Protein AF-A0A0P1G2G5-F1 (afdb_monomer)

Mean predicted aligned error: 8.84 Å

Organism: NCBI:txid928856

Radius of gyration: 20.63 Å; Cα contacts (8 Å, |Δi|>4): 278; chains: 1; bounding box: 73×48×38 Å

Secondary structure (DSSP, 8-state):
--HHHHHHHHHHHHHHHHHHHHHHSPPPPHHHHHHHHIIIIISSPP-HHHHHHHHHHSEEEEEETTEEEEEETTTTEEEEE-SSEEEEEEETTSPPPHHHHHHHHHHHHHHHHHH-TT-EE-TTS---TTSEEEEEEES-TT-TT-EEEEEEEETTSGGG-EEEEEEEPPPP--

Structure (mmCIF, N/CA/C/O backbone):
data_AF-A0A0P1G2G5-F1
#
_entry.id   AF-A0A0P1G2G5-F1
#
loop_
_atom_site.group_PDB
_atom_site.id
_atom_site.type_symbol
_atom_site.label_atom_id
_atom_site.label_alt_id
_atom_site.label_comp_id
_atom_site.label_asym_id
_atom_site.label_entity_id
_atom_site.label_seq_id
_atom_site.pdbx_PDB_ins_code
_atom_site.Cartn_x
_atom_site.Cartn_y
_atom_site.Cartn_z
_atom_site.occupancy
_atom_site.B_iso_or_equiv
_atom_site.auth_seq_id
_atom_site.auth_comp_id
_atom_site.auth_asym_id
_atom_site.auth_atom_id
_atom_site.pdbx_PDB_model_num
ATOM 1 N N . MET A 1 1 ? -51.145 32.603 1.064 1.00 45.88 1 MET A N 1
ATOM 2 C CA . MET A 1 1 ? -50.896 31.176 1.390 1.00 45.88 1 MET A CA 1
ATOM 3 C C . MET A 1 1 ? -50.187 30.361 0.282 1.00 45.88 1 MET A C 1
ATOM 5 O O . MET A 1 1 ? -50.176 29.147 0.377 1.00 45.88 1 MET A O 1
ATOM 9 N N . LYS A 1 2 ? -49.516 30.963 -0.724 1.00 51.59 2 LYS A N 1
ATOM 10 C CA . LYS A 1 2 ? -48.853 30.215 -1.829 1.00 51.59 2 LYS A CA 1
ATOM 11 C C . LYS A 1 2 ? -47.353 29.913 -1.640 1.00 51.59 2 LYS A C 1
ATOM 13 O O . LYS A 1 2 ? -46.835 29.009 -2.278 1.00 51.59 2 LYS A O 1
ATOM 18 N N . LYS A 1 3 ? -46.649 30.638 -0.759 1.00 50.47 3 LYS A N 1
ATOM 19 C CA . LYS A 1 3 ? -45.189 30.482 -0.576 1.00 50.47 3 LYS A CA 1
ATOM 20 C C . LYS A 1 3 ? -44.807 29.195 0.171 1.00 50.47 3 LYS A C 1
ATOM 22 O O . LYS A 1 3 ? -43.779 28.609 -0.129 1.00 50.47 3 LYS A O 1
ATOM 27 N N . ARG A 1 4 ? -45.654 28.719 1.094 1.00 51.69 4 ARG A N 1
ATOM 28 C CA . ARG A 1 4 ? -45.383 27.541 1.943 1.00 51.69 4 ARG A CA 1
ATOM 29 C C . ARG A 1 4 ? -45.303 26.228 1.149 1.00 51.69 4 ARG A C 1
ATOM 31 O O . ARG A 1 4 ? -44.455 25.403 1.454 1.00 51.69 4 ARG A O 1
ATOM 38 N N . SER A 1 5 ? -46.119 26.069 0.105 1.00 55.19 5 SER A N 1
ATOM 39 C CA . SER A 1 5 ? -46.120 24.863 -0.738 1.00 55.19 5 SER A CA 1
ATOM 40 C C . SER A 1 5 ? -44.898 24.767 -1.654 1.00 55.19 5 SER A C 1
ATOM 42 O O . SER A 1 5 ? -44.444 23.665 -1.938 1.00 55.19 5 SER A O 1
ATOM 44 N N . LEU A 1 6 ? -44.324 25.902 -2.074 1.00 55.06 6 LEU A N 1
ATOM 45 C CA . LEU A 1 6 ? -43.144 25.907 -2.944 1.00 55.06 6 LEU A CA 1
ATOM 46 C C . LEU A 1 6 ? -41.886 25.433 -2.201 1.00 55.06 6 LEU A C 1
ATOM 48 O O . LEU A 1 6 ? -41.107 24.659 -2.745 1.00 55.06 6 LEU A O 1
ATOM 52 N N . TYR A 1 7 ? -41.718 25.840 -0.937 1.00 55.12 7 TYR A N 1
ATOM 53 C CA . TYR A 1 7 ? -40.579 25.410 -0.117 1.00 55.12 7 TYR A CA 1
ATOM 54 C C . TYR A 1 7 ? -40.571 23.900 0.131 1.00 55.12 7 TYR A C 1
ATOM 56 O O . TYR A 1 7 ? -39.508 23.293 0.090 1.00 55.12 7 TYR A O 1
ATOM 64 N N . VAL A 1 8 ? -41.738 23.283 0.342 1.00 58.84 8 VAL A N 1
ATOM 65 C CA . VAL A 1 8 ? -41.842 21.832 0.581 1.00 58.84 8 VAL A CA 1
ATOM 66 C C . VAL A 1 8 ? -41.487 21.033 -0.675 1.00 58.84 8 VAL A C 1
ATOM 68 O O . VAL A 1 8 ? -40.781 20.035 -0.576 1.00 58.84 8 VAL A O 1
ATOM 71 N N . VAL A 1 9 ? -41.907 21.492 -1.859 1.00 62.78 9 VAL A N 1
ATOM 72 C CA . VAL A 1 9 ? -41.570 20.832 -3.133 1.00 62.78 9 VAL A CA 1
ATOM 73 C C . VAL A 1 9 ? -40.081 20.974 -3.455 1.00 62.78 9 VAL A C 1
ATOM 75 O O . VAL A 1 9 ? -39.448 20.001 -3.856 1.00 62.78 9 VAL A O 1
ATOM 78 N N . VAL A 1 10 ? -39.497 22.154 -3.225 1.00 61.41 10 VAL A N 1
ATOM 79 C CA . VAL A 1 10 ? -38.065 22.389 -3.465 1.00 61.41 10 VAL A CA 1
ATOM 80 C C . VAL A 1 10 ? -37.203 21.594 -2.482 1.00 61.41 10 VAL A C 1
ATOM 82 O O . VAL A 1 10 ? -36.275 20.921 -2.913 1.00 61.41 10 VAL A O 1
ATOM 85 N N . LEU A 1 11 ? -37.525 21.605 -1.183 1.00 57.56 11 LEU A N 1
ATOM 86 C CA . LEU A 1 11 ? -36.774 20.850 -0.172 1.00 57.56 11 LEU A CA 1
ATOM 87 C C . LEU A 1 11 ? -36.939 19.332 -0.337 1.00 57.56 11 LEU A C 1
ATOM 89 O O . LEU A 1 11 ? -35.962 18.600 -0.197 1.00 57.56 11 LEU A O 1
ATOM 93 N N . GLY A 1 12 ? -38.139 18.861 -0.688 1.00 59.34 12 GLY A N 1
ATOM 94 C CA . GLY A 1 12 ? -38.395 17.447 -0.975 1.00 59.34 12 GLY A CA 1
ATOM 95 C C . GLY A 1 12 ? -37.657 16.958 -2.223 1.00 59.34 12 GLY A C 1
ATOM 96 O O . GLY A 1 12 ? -37.033 15.900 -2.190 1.00 59.34 12 GLY A O 1
ATOM 97 N N . GLY A 1 13 ? -37.653 17.754 -3.298 1.00 56.59 13 GLY A N 1
ATOM 98 C CA . GLY A 1 13 ? -36.904 17.450 -4.520 1.00 56.59 13 GLY A CA 1
ATOM 99 C C . GLY A 1 13 ? -35.388 17.441 -4.308 1.00 56.59 13 GLY A C 1
ATOM 100 O O . GLY A 1 13 ? -34.702 16.578 -4.850 1.00 56.59 13 GLY A O 1
ATOM 101 N N . LEU A 1 14 ? -34.861 18.341 -3.470 1.00 59.66 14 LEU A N 1
ATOM 102 C CA . LEU A 1 14 ? -33.431 18.388 -3.146 1.00 59.66 14 LEU A CA 1
ATOM 103 C C . LEU A 1 14 ? -32.995 17.202 -2.276 1.00 59.66 14 LEU A C 1
ATOM 105 O O . LEU A 1 14 ? -31.954 16.608 -2.537 1.00 59.66 14 LEU A O 1
ATOM 109 N N . ALA A 1 15 ? -33.799 16.821 -1.279 1.00 57.12 15 ALA A N 1
ATOM 110 C CA . ALA A 1 15 ? -33.496 15.684 -0.409 1.00 57.12 15 ALA A CA 1
ATOM 111 C C . ALA A 1 15 ? -33.543 14.343 -1.165 1.00 57.12 15 ALA A C 1
ATOM 113 O O . ALA A 1 15 ? -32.662 13.498 -0.989 1.00 57.12 15 ALA A O 1
ATOM 114 N N . LEU A 1 16 ? -34.531 14.162 -2.048 1.00 58.09 16 LEU A N 1
ATOM 115 C CA . LEU A 1 16 ? -34.651 12.967 -2.891 1.00 58.09 16 LEU A CA 1
ATOM 116 C C . LEU A 1 16 ? -33.588 12.932 -4.002 1.00 58.09 16 LEU A C 1
ATOM 118 O O . LEU A 1 16 ? -33.033 11.875 -4.285 1.00 58.09 16 LEU A O 1
ATOM 122 N N . GLY A 1 17 ? -33.243 14.082 -4.587 1.00 55.53 17 GLY A N 1
ATOM 123 C CA . GLY A 1 17 ? -32.159 14.184 -5.567 1.00 55.53 17 GLY A CA 1
ATOM 124 C C . GLY A 1 17 ? -30.781 13.898 -4.963 1.00 55.53 17 GLY A C 1
ATOM 125 O O . GLY A 1 17 ? -29.976 13.203 -5.576 1.00 55.53 17 GLY A O 1
ATOM 126 N N . TYR A 1 18 ? -30.521 14.372 -3.742 1.00 56.31 18 TYR A N 1
ATOM 127 C CA . TYR A 1 18 ? -29.245 14.162 -3.053 1.00 56.31 18 TYR A CA 1
ATOM 128 C C . TYR A 1 18 ? -29.050 12.705 -2.608 1.00 56.31 18 TYR A C 1
ATOM 130 O O . TYR A 1 18 ? -27.980 12.137 -2.810 1.00 56.31 18 TYR A O 1
ATOM 138 N N . THR A 1 19 ? -30.097 12.074 -2.068 1.00 56.56 19 THR A N 1
ATOM 139 C CA . THR A 1 19 ? -30.065 10.651 -1.677 1.00 56.56 19 THR A CA 1
ATOM 140 C C . THR A 1 19 ? -30.029 9.708 -2.885 1.00 56.56 19 THR A C 1
ATOM 142 O O . THR A 1 19 ? -29.344 8.686 -2.852 1.00 56.56 19 THR A O 1
ATOM 145 N N . GLY A 1 20 ? -30.694 10.067 -3.987 1.00 50.91 20 GLY A N 1
ATOM 146 C CA . GLY A 1 20 ? -30.591 9.337 -5.253 1.00 50.91 20 GLY A CA 1
ATOM 147 C C . GLY A 1 20 ? -29.195 9.431 -5.877 1.00 50.91 20 GLY A C 1
ATOM 148 O O . GLY A 1 20 ? -28.636 8.417 -6.291 1.00 50.91 20 GLY A O 1
ATOM 149 N N . ALA A 1 21 ? -28.590 10.623 -5.894 1.00 55.53 21 ALA A N 1
ATOM 150 C CA . ALA A 1 21 ? -27.259 10.833 -6.462 1.00 55.53 21 ALA A CA 1
ATOM 151 C C . ALA A 1 21 ? -26.148 10.123 -5.670 1.00 55.53 21 ALA A C 1
ATOM 153 O O . ALA A 1 21 ? -25.258 9.542 -6.284 1.00 55.53 21 ALA A O 1
ATOM 154 N N . SER A 1 22 ? -26.214 10.098 -4.334 1.00 52.47 22 SER A N 1
ATOM 155 C CA . SER A 1 22 ? -25.220 9.399 -3.503 1.00 52.47 22 SER A CA 1
ATOM 156 C C . SER A 1 22 ? -25.294 7.870 -3.604 1.00 52.47 22 SER A C 1
ATOM 158 O O . SER A 1 22 ? -24.308 7.191 -3.329 1.00 52.47 22 SER A O 1
ATOM 160 N N . THR A 1 23 ? -26.442 7.329 -4.025 1.00 55.25 23 THR A N 1
ATOM 161 C CA . THR A 1 23 ? -26.626 5.889 -4.273 1.00 55.25 23 THR A CA 1
ATOM 162 C C . THR A 1 23 ? -26.194 5.497 -5.692 1.00 55.25 23 THR A C 1
ATOM 164 O O . THR A 1 23 ? -25.696 4.394 -5.904 1.00 55.25 23 THR A O 1
ATOM 167 N N . LEU A 1 24 ? -26.362 6.399 -6.667 1.00 53.91 24 LEU A N 1
ATOM 168 C CA . LEU A 1 24 ? -25.978 6.183 -8.070 1.00 53.91 24 LEU A CA 1
ATOM 169 C C . LEU A 1 24 ? -24.491 6.454 -8.343 1.00 53.91 24 LEU A C 1
ATOM 171 O O . LEU A 1 24 ? -23.911 5.829 -9.228 1.00 53.91 24 LEU A O 1
ATOM 175 N N . TRP A 1 25 ? -23.868 7.342 -7.569 1.00 54.06 25 TRP A N 1
ATOM 176 C CA . TRP A 1 25 ? -22.427 7.593 -7.576 1.00 54.06 25 TRP A CA 1
ATOM 177 C C . TRP A 1 25 ? -21.867 7.366 -6.173 1.00 54.06 25 TRP A C 1
ATOM 179 O O . TRP A 1 25 ? -21.594 8.340 -5.465 1.00 54.06 25 TRP A O 1
ATOM 189 N N . PRO A 1 26 ? -21.714 6.100 -5.735 1.00 58.25 26 PRO A N 1
ATOM 190 C CA . PRO A 1 26 ? -21.051 5.828 -4.473 1.00 58.25 26 PRO A CA 1
ATOM 191 C C . PRO A 1 26 ? -19.666 6.473 -4.512 1.00 58.25 26 PRO A C 1
ATOM 193 O O . PRO A 1 26 ? -18.875 6.237 -5.427 1.00 58.25 26 PRO A O 1
ATOM 196 N N . HIS A 1 27 ? -19.391 7.340 -3.539 1.00 65.62 27 HIS A N 1
ATOM 197 C CA . HIS A 1 27 ? -18.053 7.877 -3.364 1.00 65.62 27 HIS A CA 1
ATOM 198 C C . HIS A 1 27 ? -17.112 6.706 -3.107 1.00 65.62 27 HIS A C 1
ATOM 200 O O . HIS A 1 27 ? -17.296 5.957 -2.147 1.00 65.62 27 HIS A O 1
ATOM 206 N N . GLN A 1 28 ? -16.119 6.569 -3.977 1.00 82.44 28 GLN A N 1
ATOM 207 C CA . GLN A 1 28 ? -15.059 5.590 -3.829 1.00 82.44 28 GLN A CA 1
ATOM 208 C C . GLN A 1 28 ? -14.439 5.695 -2.429 1.00 82.44 28 GLN A C 1
ATOM 210 O O . GLN A 1 28 ? -14.129 6.797 -1.958 1.00 82.44 28 GLN A O 1
ATOM 215 N N . THR A 1 29 ? -14.270 4.565 -1.744 1.00 92.19 29 THR A N 1
ATOM 216 C CA . THR A 1 29 ? -13.726 4.566 -0.381 1.00 92.19 29 THR A CA 1
ATOM 217 C C . THR A 1 29 ? -12.235 4.924 -0.392 1.00 92.19 29 THR A C 1
ATOM 219 O O . THR A 1 29 ? -11.527 4.726 -1.380 1.00 92.19 29 THR A O 1
ATOM 222 N N . ARG A 1 30 ? -11.691 5.416 0.732 1.00 94.19 30 ARG A N 1
ATOM 223 C CA . ARG A 1 30 ? -10.234 5.652 0.839 1.00 94.19 30 ARG A CA 1
ATOM 224 C C . ARG A 1 30 ? -9.426 4.365 0.647 1.00 94.19 30 ARG A C 1
ATOM 226 O O . ARG A 1 30 ? -8.311 4.420 0.134 1.00 94.19 30 ARG A O 1
ATOM 233 N N . ALA A 1 31 ? -9.974 3.218 1.052 1.00 95.56 31 ALA A N 1
ATOM 234 C CA . ALA A 1 31 ? -9.346 1.921 0.834 1.00 95.56 31 ALA A CA 1
ATOM 235 C C . ALA A 1 31 ? -9.286 1.576 -0.663 1.00 95.56 31 ALA A C 1
ATOM 237 O O . ALA A 1 31 ? -8.234 1.156 -1.139 1.00 95.56 31 ALA A O 1
ATOM 238 N N . GLU A 1 32 ? -10.370 1.809 -1.409 1.00 95.31 32 GLU A N 1
ATOM 239 C CA . GLU A 1 32 ? -10.407 1.659 -2.871 1.00 95.31 32 GLU A CA 1
ATOM 240 C C . GLU A 1 32 ? -9.395 2.564 -3.566 1.00 95.31 32 GLU A C 1
ATOM 242 O O . GLU A 1 32 ? -8.605 2.079 -4.370 1.00 95.31 32 GLU A O 1
ATOM 247 N N . GLN A 1 33 ? -9.345 3.843 -3.191 1.00 94.81 33 GLN A N 1
ATOM 248 C CA . GLN A 1 33 ? -8.384 4.791 -3.759 1.00 94.81 33 GLN A CA 1
ATOM 249 C C . GLN A 1 33 ? -6.936 4.343 -3.517 1.00 94.81 33 GLN A C 1
ATOM 251 O O . GLN A 1 33 ? -6.108 4.394 -4.420 1.00 94.81 33 GLN A O 1
ATOM 256 N N . ILE A 1 34 ? -6.611 3.849 -2.316 1.00 97.19 34 ILE A N 1
ATOM 257 C CA . ILE A 1 34 ? -5.269 3.321 -2.016 1.00 97.19 34 ILE A CA 1
ATOM 258 C C . ILE A 1 34 ? -4.941 2.094 -2.873 1.00 97.19 34 ILE A C 1
ATOM 260 O O . ILE A 1 34 ? -3.803 1.956 -3.329 1.00 97.19 34 ILE A O 1
ATOM 264 N N . VAL A 1 35 ? -5.911 1.204 -3.093 1.00 97.19 35 VAL A N 1
ATOM 265 C CA . VAL A 1 35 ? -5.735 0.029 -3.956 1.00 97.19 35 VAL A CA 1
ATOM 266 C C . VAL A 1 35 ? -5.509 0.447 -5.409 1.00 97.19 35 VAL A C 1
ATOM 268 O O . VAL A 1 35 ? -4.587 -0.064 -6.044 1.00 97.19 35 VAL A O 1
ATOM 271 N N . GLU A 1 36 ? -6.260 1.421 -5.915 1.00 95.81 36 GLU A N 1
ATOM 272 C CA . GLU A 1 36 ? -6.040 1.961 -7.257 1.00 95.81 36 GLU A CA 1
ATOM 273 C C . GLU A 1 36 ? -4.671 2.623 -7.382 1.00 95.81 36 GLU A C 1
ATOM 275 O O . GLU A 1 36 ? -3.930 2.311 -8.310 1.00 95.81 36 GLU A O 1
ATOM 280 N N . LEU A 1 37 ? -4.257 3.447 -6.411 1.00 96.12 37 LEU A N 1
ATOM 281 C CA . LEU A 1 37 ? -2.908 4.023 -6.387 1.00 96.12 37 LEU A CA 1
ATOM 282 C C . LEU A 1 37 ? -1.827 2.935 -6.417 1.00 96.12 37 LEU A C 1
ATOM 284 O O . LEU A 1 37 ? -0.792 3.079 -7.078 1.00 96.12 37 LEU A O 1
ATOM 288 N N . PHE A 1 38 ? -2.050 1.835 -5.700 1.00 97.38 38 PHE A N 1
ATOM 289 C CA . PHE A 1 38 ? -1.140 0.700 -5.690 1.00 97.38 38 PHE A CA 1
ATOM 290 C C . PHE A 1 38 ? -1.047 0.050 -7.074 1.00 97.38 38 PHE A C 1
ATOM 292 O O . PHE A 1 38 ? 0.060 -0.153 -7.586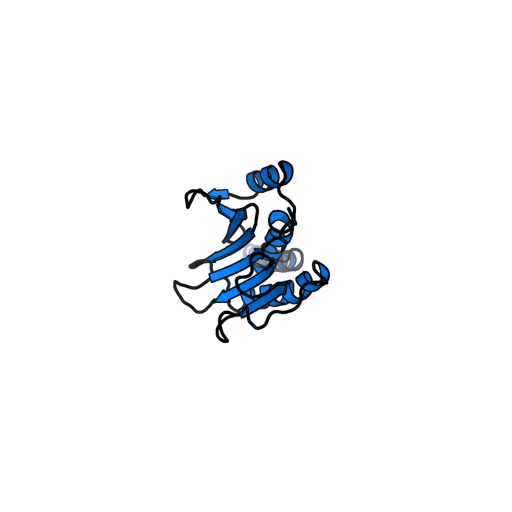 1.00 97.38 38 PHE A O 1
ATOM 299 N N . GLN A 1 39 ? -2.187 -0.224 -7.701 1.00 97.12 39 GLN A N 1
ATOM 300 C CA . GLN A 1 39 ? -2.249 -0.833 -9.026 1.00 97.12 39 GLN A CA 1
ATOM 301 C C . GLN A 1 39 ? -1.682 0.079 -10.118 1.00 97.12 39 GLN A C 1
ATOM 303 O O . GLN A 1 39 ? -0.934 -0.390 -10.973 1.00 97.12 39 GLN A O 1
ATOM 308 N N . ASP A 1 40 ? -1.957 1.377 -10.046 1.00 95.56 40 ASP A N 1
ATOM 309 C CA . ASP A 1 40 ? -1.587 2.351 -11.069 1.00 95.56 40 ASP A CA 1
ATOM 310 C C . ASP A 1 40 ? -0.138 2.819 -10.982 1.00 95.56 40 ASP A C 1
ATOM 312 O O . ASP A 1 40 ? 0.477 3.117 -12.010 1.00 95.56 40 ASP A O 1
ATOM 316 N N . TYR A 1 41 ? 0.417 2.911 -9.771 1.00 95.44 41 TYR A N 1
ATOM 317 C CA . TYR A 1 41 ? 1.727 3.532 -9.562 1.00 95.44 41 TYR A CA 1
ATOM 318 C C . TYR A 1 41 ? 2.762 2.603 -8.935 1.00 95.44 41 TYR A C 1
ATOM 320 O O . TYR A 1 41 ? 3.962 2.744 -9.209 1.00 95.44 41 TYR A O 1
ATOM 328 N N . CYS A 1 42 ? 2.341 1.627 -8.125 1.00 95.62 42 CYS A N 1
ATOM 329 C CA . CYS A 1 42 ? 3.275 0.696 -7.501 1.00 95.62 42 CYS A CA 1
ATOM 330 C C . CYS A 1 42 ? 3.561 -0.542 -8.338 1.00 95.62 42 CYS A C 1
ATOM 332 O O . CYS A 1 42 ? 4.730 -0.941 -8.374 1.00 95.62 42 CYS A O 1
ATOM 334 N N . LEU A 1 43 ? 2.568 -1.127 -9.007 1.00 94.88 43 LEU A N 1
ATOM 335 C CA . LEU A 1 43 ? 2.765 -2.331 -9.820 1.00 94.88 43 LEU A CA 1
ATOM 336 C C . LEU A 1 43 ? 3.563 -2.085 -11.108 1.00 94.88 43 LEU A C 1
ATOM 338 O O . LEU A 1 43 ? 4.497 -2.853 -11.361 1.00 94.88 43 LEU A O 1
ATOM 342 N N . PRO A 1 44 ? 3.293 -1.031 -11.906 1.00 94.06 44 PRO A N 1
ATOM 343 C CA . PRO A 1 44 ? 3.925 -0.908 -13.209 1.00 94.06 44 PRO A CA 1
ATOM 344 C C . PRO A 1 44 ? 5.440 -0.675 -13.099 1.00 94.06 44 PRO A C 1
ATOM 346 O O . PRO A 1 44 ? 5.932 -0.078 -12.120 1.00 94.06 44 PRO A O 1
ATOM 349 N N . PRO A 1 45 ? 6.222 -1.122 -14.098 1.00 89.75 45 PRO A N 1
ATOM 350 C CA . PRO A 1 45 ? 7.642 -0.810 -14.180 1.00 89.75 45 PRO A CA 1
ATOM 351 C C . PRO A 1 45 ? 7.856 0.696 -14.373 1.00 89.75 45 PRO A C 1
ATOM 353 O O . PRO A 1 45 ? 6.966 1.435 -14.791 1.00 89.75 45 PRO A O 1
ATOM 356 N N . SER A 1 46 ? 9.044 1.190 -14.019 1.00 88.38 46 SER A N 1
ATOM 357 C CA . SER A 1 46 ? 9.379 2.601 -14.245 1.00 88.38 46 SER A CA 1
ATOM 358 C C . SER A 1 46 ? 9.397 2.900 -15.740 1.00 88.38 46 SER A C 1
ATOM 360 O O . SER A 1 46 ? 10.070 2.210 -16.497 1.00 88.38 46 SER A O 1
ATOM 362 N N . SER A 1 47 ? 8.678 3.939 -16.154 1.00 90.31 47 SER A N 1
ATOM 363 C CA . SER A 1 47 ? 8.639 4.401 -17.539 1.00 90.31 47 SER A CA 1
ATOM 364 C C . SER A 1 47 ? 8.397 5.910 -17.586 1.00 90.31 47 SER A C 1
ATOM 366 O O . SER A 1 47 ? 7.850 6.486 -16.642 1.00 90.31 47 SER A O 1
ATOM 368 N N . LYS A 1 48 ? 8.762 6.552 -18.704 1.00 91.81 48 LYS A N 1
ATOM 369 C CA . LYS A 1 48 ? 8.460 7.976 -18.937 1.00 91.81 48 LYS A CA 1
ATOM 370 C C . LYS A 1 48 ? 6.953 8.251 -18.913 1.00 91.81 48 LYS A C 1
ATOM 372 O O . LYS A 1 48 ? 6.530 9.300 -18.442 1.00 91.81 48 LYS A O 1
ATOM 377 N N . HIS A 1 49 ? 6.150 7.299 -19.393 1.00 93.50 49 HIS A N 1
ATOM 378 C CA . HIS A 1 49 ? 4.693 7.401 -19.375 1.00 93.50 49 HIS A CA 1
ATOM 379 C C . HIS A 1 49 ? 4.141 7.394 -17.944 1.00 93.50 49 HIS A C 1
ATOM 381 O O . HIS A 1 49 ? 3.340 8.256 -17.595 1.00 93.50 49 HIS A O 1
ATOM 387 N N . LEU A 1 50 ? 4.625 6.480 -17.094 1.00 91.62 50 LEU A N 1
ATOM 388 C CA . LEU A 1 50 ? 4.234 6.437 -15.686 1.00 91.62 50 LEU A CA 1
ATOM 389 C C . LEU A 1 50 ? 4.620 7.730 -14.960 1.00 91.62 50 LEU A C 1
ATOM 391 O O . LEU A 1 50 ? 3.816 8.288 -14.220 1.00 91.62 50 LEU A O 1
ATOM 395 N N . GLU A 1 51 ? 5.830 8.233 -15.202 1.00 91.12 51 GLU A N 1
ATOM 396 C CA . GLU A 1 51 ? 6.284 9.496 -14.621 1.00 91.12 51 GLU A CA 1
ATOM 397 C C . GLU A 1 51 ? 5.399 10.677 -15.052 1.00 91.12 51 GLU A C 1
ATOM 399 O O . GLU A 1 51 ? 5.046 11.518 -14.225 1.00 91.12 51 GLU A O 1
ATOM 404 N N . ALA A 1 52 ? 4.998 10.733 -16.326 1.00 92.75 52 ALA A N 1
ATOM 405 C CA . ALA A 1 52 ? 4.072 11.746 -16.822 1.00 92.75 52 ALA A CA 1
ATOM 406 C C . ALA A 1 52 ? 2.683 11.628 -16.170 1.00 92.75 52 ALA A C 1
ATOM 408 O O . ALA A 1 52 ? 2.139 12.639 -15.727 1.00 92.75 52 ALA A O 1
ATOM 409 N N . LYS A 1 53 ? 2.144 10.406 -16.034 1.00 93.31 53 LYS A N 1
ATOM 410 C CA . LYS A 1 53 ? 0.868 10.146 -15.342 1.00 93.31 53 LYS A CA 1
ATOM 411 C C . LYS A 1 53 ? 0.916 10.629 -13.890 1.00 93.31 53 LYS A C 1
ATOM 413 O O . LYS A 1 53 ? 0.007 11.333 -13.456 1.00 93.31 53 LYS A O 1
ATOM 418 N N . MET A 1 54 ? 1.992 10.319 -13.162 1.00 91.56 54 MET A N 1
ATOM 419 C CA . MET A 1 54 ? 2.192 10.784 -11.782 1.00 91.56 54 MET A CA 1
ATOM 420 C C . MET A 1 54 ? 2.239 12.312 -11.702 1.00 91.56 54 MET A C 1
ATOM 422 O O . MET A 1 54 ? 1.569 12.895 -10.860 1.00 91.56 54 MET A O 1
ATOM 426 N N . LYS A 1 55 ? 2.973 12.979 -12.601 1.00 92.12 55 LYS A N 1
ATOM 427 C CA . LYS A 1 55 ? 3.036 14.452 -12.650 1.00 92.12 55 LYS A CA 1
ATOM 428 C C . LYS A 1 55 ? 1.688 15.110 -12.940 1.00 92.12 55 LYS A C 1
ATOM 430 O O . LYS A 1 55 ? 1.467 16.226 -12.487 1.00 92.12 55 LYS A O 1
ATOM 435 N N . ALA A 1 56 ? 0.825 14.447 -13.706 1.00 92.12 56 ALA A N 1
ATOM 436 C CA . ALA A 1 56 ? -0.483 14.975 -14.079 1.00 92.12 56 ALA A CA 1
ATOM 437 C C . ALA A 1 56 ? -1.543 14.824 -12.974 1.00 92.12 56 ALA A C 1
ATOM 439 O O . ALA A 1 56 ? -2.493 15.598 -12.941 1.00 92.12 56 ALA A O 1
ATOM 440 N N . SER A 1 57 ? -1.397 13.829 -12.095 1.00 91.00 57 SER A N 1
ATOM 441 C CA . SER A 1 57 ? -2.436 13.429 -11.131 1.00 91.00 57 SER A CA 1
ATOM 442 C C . SER A 1 57 ? -2.035 13.598 -9.665 1.00 91.00 57 SER A C 1
ATOM 444 O O . SER A 1 57 ? -2.908 13.681 -8.807 1.00 91.00 57 SER A O 1
ATOM 446 N N . LEU A 1 58 ? -0.736 13.668 -9.365 1.00 93.12 58 LEU A N 1
ATOM 447 C CA . LEU A 1 58 ? -0.210 13.717 -8.004 1.00 93.12 58 LEU A CA 1
ATOM 448 C C . LEU A 1 58 ? 0.602 14.988 -7.766 1.00 93.12 58 LEU A C 1
ATOM 450 O O . LEU A 1 58 ? 1.308 15.499 -8.638 1.00 93.12 58 LEU A O 1
ATOM 454 N N . ILE A 1 59 ? 0.574 15.461 -6.524 1.00 92.38 59 ILE A N 1
ATOM 455 C CA . ILE A 1 59 ? 1.325 16.642 -6.110 1.00 92.38 59 ILE A CA 1
ATOM 456 C C . ILE A 1 59 ? 2.709 16.205 -5.643 1.00 92.38 59 ILE A C 1
ATOM 458 O O . ILE A 1 59 ? 2.855 15.535 -4.620 1.00 92.38 59 ILE A O 1
ATOM 462 N N . ARG A 1 60 ? 3.756 16.624 -6.356 1.00 90.94 60 ARG A N 1
ATOM 463 C CA . ARG A 1 60 ? 5.133 16.372 -5.921 1.00 90.94 60 ARG A CA 1
ATOM 464 C C . ARG A 1 60 ? 5.473 17.182 -4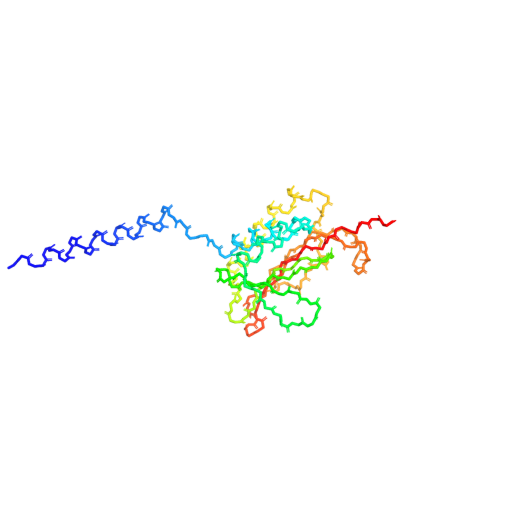.664 1.00 90.94 60 ARG A C 1
ATOM 466 O O . ARG A 1 60 ? 5.231 18.390 -4.590 1.00 90.94 60 ARG A O 1
ATOM 473 N N . ARG A 1 61 ? 6.087 16.514 -3.689 1.00 84.81 61 ARG A N 1
ATOM 474 C CA . ARG A 1 61 ? 6.671 17.106 -2.483 1.00 84.81 61 ARG A CA 1
ATOM 475 C C . ARG A 1 61 ? 8.083 16.560 -2.291 1.00 84.81 61 ARG A C 1
ATOM 477 O O . ARG A 1 61 ? 8.285 15.361 -2.123 1.00 84.81 61 ARG A O 1
ATOM 484 N N . ASP A 1 62 ? 9.071 17.441 -2.296 1.00 73.12 62 ASP A N 1
ATOM 485 C CA . ASP A 1 62 ? 10.462 17.067 -2.033 1.00 73.12 62 ASP A CA 1
ATOM 486 C C . ASP A 1 62 ? 10.734 17.189 -0.524 1.00 73.12 62 ASP A C 1
ATOM 488 O O . ASP A 1 62 ? 11.400 18.108 -0.063 1.00 73.12 62 ASP A O 1
ATOM 492 N N . LEU A 1 63 ? 10.133 16.284 0.260 1.00 68.12 63 LEU A N 1
ATOM 493 C CA . LEU A 1 63 ? 10.236 16.291 1.729 1.00 68.12 63 LEU A CA 1
ATOM 494 C C . LEU A 1 63 ? 11.615 15.836 2.229 1.00 68.12 63 LEU A C 1
ATOM 496 O O . LEU A 1 63 ? 12.041 16.258 3.299 1.00 68.12 63 LEU A O 1
ATOM 500 N N . PHE A 1 64 ? 12.311 14.983 1.467 1.00 64.00 64 PHE A N 1
ATOM 501 C CA . PHE A 1 64 ? 13.617 14.444 1.842 1.00 64.00 64 PHE A CA 1
ATOM 502 C C . PHE A 1 64 ? 14.567 14.346 0.638 1.00 64.00 64 PHE A C 1
ATOM 504 O O . PHE A 1 64 ? 14.133 14.034 -0.476 1.00 64.00 64 PHE A O 1
ATOM 511 N N . PRO A 1 65 ? 15.885 14.538 0.839 1.00 56.00 65 PRO A N 1
ATOM 512 C CA . PRO A 1 65 ? 16.878 14.277 -0.195 1.00 56.00 65 PRO A CA 1
ATOM 513 C C . PRO A 1 65 ? 16.846 12.798 -0.610 1.00 56.00 65 PRO A C 1
ATOM 515 O O . PRO A 1 65 ? 16.846 11.915 0.244 1.00 56.00 65 PRO A O 1
ATOM 518 N N . LYS A 1 66 ? 16.902 12.518 -1.920 1.00 64.25 66 LYS A N 1
ATOM 519 C CA . LYS A 1 66 ? 16.965 11.165 -2.528 1.00 64.25 66 LYS A CA 1
ATOM 520 C C . LYS A 1 66 ? 15.663 10.346 -2.540 1.00 64.25 66 LYS A C 1
ATOM 522 O O . LYS A 1 66 ? 15.682 9.218 -3.035 1.00 64.25 66 LYS A O 1
ATOM 527 N N . SER A 1 67 ? 14.535 10.893 -2.091 1.00 64.69 67 SER A N 1
ATOM 528 C CA . SER A 1 67 ? 13.216 10.286 -2.308 1.00 64.69 67 SER A CA 1
ATOM 529 C C . SER A 1 67 ? 12.226 11.310 -2.839 1.00 64.69 67 SER A C 1
ATOM 531 O O . SER A 1 67 ? 12.021 12.365 -2.251 1.00 64.69 67 SER A O 1
ATOM 533 N N . THR A 1 68 ? 11.583 10.992 -3.961 1.00 80.00 68 THR A N 1
ATOM 534 C CA . THR A 1 68 ? 10.462 11.792 -4.455 1.00 80.00 68 THR A CA 1
ATOM 535 C C . THR A 1 68 ? 9.191 11.329 -3.761 1.00 80.00 68 THR A C 1
ATOM 537 O O . THR A 1 68 ? 8.847 10.144 -3.826 1.00 80.00 68 THR A O 1
ATOM 540 N N . HIS A 1 69 ? 8.506 12.261 -3.101 1.00 88.62 69 HIS A N 1
ATOM 541 C CA . HIS A 1 69 ? 7.202 12.017 -2.503 1.00 88.62 69 HIS A CA 1
ATOM 542 C C . HIS A 1 69 ? 6.131 12.612 -3.405 1.00 88.62 69 HIS A C 1
ATOM 544 O O . HIS A 1 69 ? 6.275 13.715 -3.934 1.00 88.62 69 HIS A O 1
ATOM 550 N N . TRP A 1 70 ? 5.056 11.864 -3.575 1.00 93.69 70 TRP A N 1
ATOM 551 C CA . TRP A 1 70 ? 3.892 12.250 -4.347 1.00 93.69 70 TRP A CA 1
ATOM 552 C C . TRP A 1 70 ? 2.692 12.169 -3.427 1.00 93.69 70 TRP A C 1
ATOM 554 O O . TRP A 1 70 ? 2.515 11.171 -2.737 1.00 93.69 70 TRP A O 1
ATOM 564 N N . VAL A 1 71 ? 1.901 13.226 -3.375 1.00 93.56 71 VAL A N 1
ATOM 565 C CA . VAL A 1 71 ? 0.698 13.282 -2.555 1.00 93.56 71 VAL A CA 1
ATOM 566 C C . VAL A 1 71 ? -0.499 13.115 -3.470 1.00 93.56 71 VAL A C 1
ATOM 568 O O . VAL A 1 71 ? -0.639 13.877 -4.429 1.00 93.56 71 VAL A O 1
ATOM 571 N N . ASP A 1 72 ? -1.346 12.137 -3.164 1.00 92.25 72 ASP A N 1
ATOM 572 C CA . ASP A 1 72 ? -2.698 12.092 -3.707 1.00 92.25 72 ASP A CA 1
ATOM 573 C C . ASP A 1 72 ? -3.624 12.888 -2.775 1.00 92.25 72 ASP A C 1
ATOM 575 O O . ASP A 1 72 ? -3.850 12.466 -1.633 1.00 92.25 72 ASP A O 1
ATOM 579 N N . PRO A 1 73 ? -4.141 14.051 -3.210 1.00 85.81 73 PRO A N 1
ATOM 580 C CA . PRO A 1 73 ? -5.022 14.859 -2.380 1.00 85.81 73 PRO A CA 1
ATOM 581 C C . PRO A 1 73 ? -6.385 14.198 -2.141 1.00 85.81 73 PRO A C 1
ATOM 583 O O . PRO A 1 73 ? -7.010 14.514 -1.133 1.00 85.81 73 PRO A O 1
ATOM 586 N N . ALA A 1 74 ? -6.842 13.293 -3.018 1.00 85.75 74 ALA A N 1
ATOM 587 C CA . ALA A 1 74 ? -8.151 12.653 -2.881 1.00 85.75 74 ALA A CA 1
ATOM 588 C C . ALA A 1 74 ? -8.184 11.691 -1.685 1.00 85.75 74 ALA A C 1
ATOM 590 O O . ALA A 1 74 ? -9.066 11.782 -0.832 1.00 85.75 74 ALA A O 1
ATOM 591 N N . SER A 1 75 ? -7.173 10.828 -1.578 1.00 85.81 75 SER A N 1
ATOM 592 C CA . SER A 1 75 ? -7.044 9.882 -0.467 1.00 85.81 75 SER A CA 1
ATOM 593 C C . SER A 1 75 ? -6.230 10.415 0.712 1.00 85.81 75 SER A C 1
ATOM 595 O O . SER A 1 75 ? -6.141 9.726 1.730 1.00 85.81 75 SER A O 1
ATOM 597 N N . ALA A 1 76 ? -5.633 11.609 0.608 1.00 91.88 76 ALA A N 1
ATOM 598 C CA . ALA A 1 76 ? -4.666 12.154 1.566 1.00 91.88 76 ALA A CA 1
ATOM 599 C C . ALA A 1 76 ? -3.518 11.166 1.862 1.00 91.88 76 ALA A C 1
ATOM 601 O O . ALA A 1 76 ? -3.155 10.926 3.017 1.00 91.88 76 ALA A O 1
ATOM 602 N N . THR A 1 77 ? -2.973 10.548 0.810 1.00 94.38 77 THR A N 1
ATOM 603 C CA . THR A 1 77 ? -1.887 9.564 0.915 1.00 94.38 77 THR A CA 1
ATOM 604 C C . THR A 1 77 ? -0.576 10.094 0.352 1.00 94.38 77 THR A C 1
ATOM 606 O O . THR A 1 77 ? -0.538 10.967 -0.514 1.00 94.38 77 THR A O 1
ATOM 609 N N . ILE A 1 78 ? 0.526 9.538 0.854 1.00 95.06 78 ILE A N 1
ATOM 610 C CA . ILE A 1 78 ? 1.884 9.822 0.402 1.00 95.06 78 ILE A CA 1
ATOM 611 C C . ILE A 1 78 ? 2.428 8.578 -0.294 1.00 95.06 78 ILE A C 1
ATOM 613 O O . ILE A 1 78 ? 2.684 7.554 0.340 1.00 95.06 78 ILE A O 1
ATOM 617 N N . LEU A 1 79 ? 2.655 8.691 -1.593 1.00 95.00 79 LEU A N 1
ATOM 618 C CA . LEU A 1 79 ? 3.304 7.705 -2.436 1.00 95.00 79 LEU A CA 1
ATOM 619 C C . LEU A 1 79 ? 4.802 8.019 -2.548 1.00 95.00 79 LEU A C 1
ATOM 621 O O . LEU A 1 79 ? 5.211 9.114 -2.936 1.00 95.00 79 LEU A O 1
ATOM 625 N N . THR A 1 80 ? 5.642 7.035 -2.254 1.00 93.50 80 THR A N 1
ATOM 626 C CA . THR A 1 80 ? 7.081 7.072 -2.520 1.00 93.50 80 THR A CA 1
ATOM 627 C C . THR A 1 80 ? 7.473 5.891 -3.382 1.00 93.50 80 THR A C 1
ATOM 629 O O . THR A 1 80 ? 6.970 4.780 -3.220 1.00 93.50 80 THR A O 1
ATOM 632 N N . ARG A 1 81 ? 8.384 6.115 -4.328 1.00 89.75 81 ARG A N 1
ATOM 633 C CA . ARG A 1 81 ? 8.811 5.073 -5.261 1.00 89.75 81 ARG A CA 1
ATOM 634 C C . ARG A 1 81 ? 10.273 5.243 -5.624 1.00 89.75 81 ARG A C 1
ATOM 636 O O . ARG A 1 81 ? 10.735 6.345 -5.898 1.00 89.75 81 ARG A O 1
ATOM 643 N N . ASN A 1 82 ? 10.987 4.128 -5.648 1.00 88.12 82 ASN A N 1
ATOM 644 C CA . ASN A 1 82 ? 12.334 4.008 -6.183 1.00 88.12 82 ASN A CA 1
ATOM 645 C C . ASN A 1 82 ? 12.464 2.686 -6.961 1.00 88.12 82 ASN A C 1
ATOM 647 O O . ASN A 1 82 ? 11.482 1.969 -7.159 1.00 88.12 82 ASN A O 1
ATOM 651 N N . ALA A 1 83 ? 13.676 2.358 -7.412 1.00 85.62 83 ALA A N 1
ATOM 652 C CA . ALA A 1 83 ? 13.923 1.162 -8.216 1.00 85.62 83 ALA A CA 1
ATOM 653 C C . ALA A 1 83 ? 13.562 -0.158 -7.504 1.00 85.62 83 ALA A C 1
ATOM 655 O O . ALA A 1 83 ? 13.186 -1.119 -8.166 1.00 85.62 83 ALA A O 1
ATOM 656 N N . ARG A 1 84 ? 13.651 -0.218 -6.168 1.00 88.31 84 ARG A N 1
ATOM 657 C CA . ARG A 1 84 ? 13.427 -1.447 -5.383 1.00 88.31 84 ARG A CA 1
ATOM 658 C C . ARG A 1 84 ? 12.070 -1.500 -4.693 1.00 88.31 84 ARG A C 1
ATOM 660 O O . ARG A 1 84 ? 11.571 -2.587 -4.414 1.00 88.31 84 ARG A O 1
ATOM 667 N N . ARG A 1 85 ? 11.473 -0.353 -4.376 1.00 92.75 85 ARG A N 1
ATOM 668 C CA . ARG A 1 85 ? 10.275 -0.277 -3.536 1.00 92.75 85 ARG A CA 1
ATOM 669 C C . ARG A 1 85 ? 9.328 0.814 -4.005 1.00 92.75 85 ARG A C 1
ATOM 671 O O . ARG A 1 85 ? 9.756 1.903 -4.376 1.00 92.75 85 ARG A O 1
ATOM 678 N N . CYS A 1 86 ? 8.041 0.518 -3.908 1.00 95.44 86 CYS A N 1
ATOM 679 C CA . CYS A 1 86 ? 6.977 1.508 -3.899 1.00 95.44 86 CYS A CA 1
ATOM 680 C C . CYS A 1 86 ? 6.213 1.405 -2.578 1.00 95.44 86 CYS A C 1
ATOM 682 O O . CYS A 1 86 ? 5.962 0.292 -2.118 1.00 95.44 86 CYS A O 1
ATOM 684 N N . SER A 1 87 ? 5.874 2.535 -1.967 1.00 96.81 87 SER A N 1
ATOM 685 C CA . SER A 1 87 ? 5.160 2.604 -0.695 1.00 96.81 87 SER A CA 1
ATOM 686 C C . SER A 1 87 ? 4.087 3.685 -0.748 1.00 96.81 87 SER A C 1
ATOM 688 O O . SER A 1 87 ? 4.373 4.807 -1.148 1.00 96.81 87 SER A O 1
ATOM 690 N N . ILE A 1 88 ? 2.882 3.363 -0.291 1.00 97.75 88 ILE A N 1
ATOM 691 C CA . ILE A 1 88 ? 1.773 4.294 -0.071 1.00 97.75 88 ILE A CA 1
ATOM 692 C C . ILE A 1 88 ? 1.560 4.383 1.432 1.00 97.75 88 ILE A C 1
ATOM 694 O O . ILE A 1 88 ? 1.537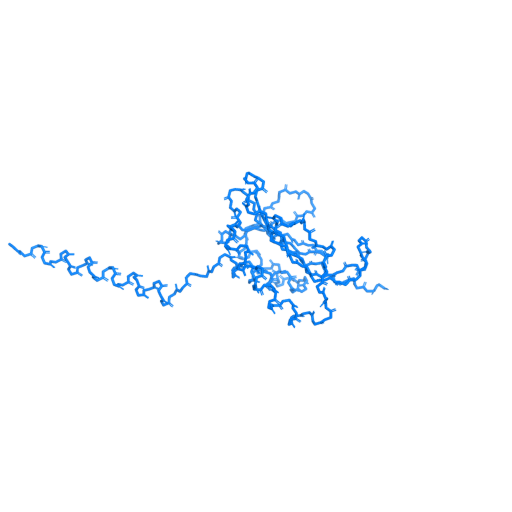 3.357 2.115 1.00 97.75 88 ILE A O 1
ATOM 698 N N . LYS A 1 89 ? 1.455 5.599 1.961 1.00 96.88 89 LYS A N 1
ATOM 699 C CA . LYS A 1 89 ? 1.330 5.838 3.397 1.00 96.88 89 LYS A CA 1
ATOM 700 C C . LYS A 1 89 ? 0.213 6.811 3.720 1.00 96.88 89 LYS A C 1
ATOM 702 O O . LYS A 1 89 ? -0.018 7.753 2.967 1.00 96.88 89 LYS A O 1
ATOM 707 N N . THR A 1 90 ? -0.392 6.627 4.885 1.00 96.88 90 THR A N 1
ATOM 708 C CA . THR A 1 90 ? -1.186 7.659 5.561 1.00 96.88 90 THR A CA 1
ATOM 709 C C . THR A 1 90 ? -0.563 7.958 6.917 1.00 96.88 90 THR A C 1
ATOM 711 O O . THR A 1 90 ? 0.079 7.091 7.513 1.00 96.88 90 THR A O 1
ATOM 714 N N . THR A 1 91 ? -0.731 9.185 7.394 1.00 95.44 91 THR A N 1
ATOM 715 C CA . THR A 1 91 ? -0.234 9.641 8.698 1.00 95.44 91 THR A CA 1
ATOM 716 C C . THR A 1 91 ? -1.271 10.547 9.341 1.00 95.44 91 THR A C 1
ATOM 718 O O . THR A 1 91 ? -2.059 11.174 8.627 1.00 95.44 91 THR A O 1
ATOM 721 N N . ALA A 1 92 ? -1.257 10.660 10.669 1.00 94.12 92 ALA A N 1
ATOM 722 C CA . ALA A 1 92 ? -2.029 11.673 11.379 1.00 94.12 92 ALA A CA 1
ATOM 723 C C . ALA A 1 92 ? -1.800 13.083 10.774 1.00 94.12 92 ALA A C 1
ATOM 725 O O . ALA A 1 92 ? -0.702 13.374 10.285 1.00 94.12 92 ALA A O 1
ATOM 726 N N . PRO A 1 93 ? -2.835 13.944 10.730 1.00 94.19 93 PRO A N 1
ATOM 727 C CA . PRO A 1 93 ? -4.210 13.707 11.190 1.00 94.19 93 PRO A CA 1
ATOM 728 C C . PRO A 1 93 ? -5.087 12.953 10.169 1.00 94.19 93 PRO A C 1
ATOM 730 O O . PRO A 1 93 ? -6.261 12.710 10.416 1.00 94.19 93 PRO A O 1
ATOM 733 N N . SER A 1 94 ? -4.542 12.584 9.007 1.00 94.88 94 SER A N 1
ATOM 734 C 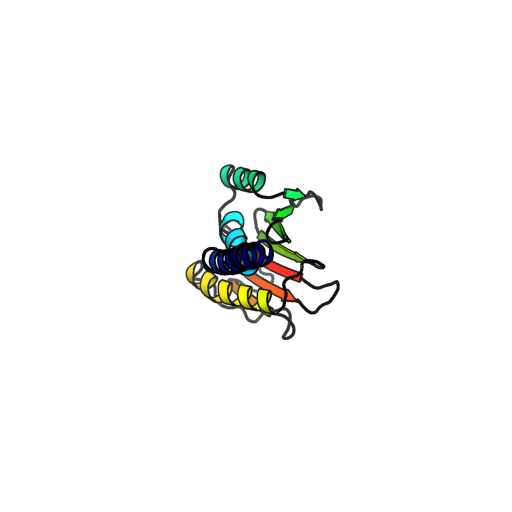CA . SER A 1 94 ? -5.262 11.913 7.911 1.00 94.88 94 SER A CA 1
ATOM 735 C C . SER A 1 94 ? -5.025 10.399 7.873 1.00 94.88 94 SER A C 1
ATOM 737 O O . SER A 1 94 ? -5.098 9.785 6.806 1.00 94.88 94 SER A O 1
ATOM 739 N N . ALA A 1 95 ? -4.732 9.775 9.016 1.00 96.75 95 ALA A N 1
ATOM 740 C CA . ALA A 1 95 ? -4.594 8.326 9.109 1.00 96.75 95 ALA A CA 1
ATOM 741 C C . ALA A 1 95 ? -5.895 7.624 8.679 1.00 96.75 95 ALA A C 1
ATOM 743 O O . ALA A 1 95 ? -6.976 8.220 8.680 1.00 96.75 95 ALA A O 1
ATOM 744 N N . LEU A 1 96 ? -5.796 6.363 8.262 1.00 96.56 96 LEU A N 1
ATOM 745 C CA . LEU A 1 96 ? -6.990 5.546 8.048 1.00 96.56 96 LEU A CA 1
ATOM 746 C C . LEU A 1 96 ? -7.702 5.304 9.378 1.00 96.56 96 LEU A C 1
ATOM 748 O O . LEU A 1 96 ? -7.052 5.067 10.395 1.00 96.56 96 LEU A O 1
ATOM 752 N N . THR A 1 97 ? -9.033 5.302 9.357 1.00 96.12 97 THR A N 1
ATOM 753 C CA . THR A 1 97 ? -9.806 4.759 10.480 1.00 96.12 97 THR A CA 1
ATOM 754 C C . THR A 1 97 ? -9.622 3.242 10.556 1.00 96.12 97 THR A C 1
ATOM 756 O O . THR A 1 97 ? -9.237 2.603 9.573 1.00 96.12 97 THR A O 1
ATOM 759 N N . ARG A 1 98 ? -9.949 2.633 11.703 1.00 96.19 98 ARG A N 1
ATOM 760 C CA . ARG A 1 98 ? -9.938 1.169 11.860 1.00 96.19 98 ARG A CA 1
ATOM 761 C C . ARG A 1 98 ? -10.767 0.459 10.787 1.00 96.19 98 ARG A C 1
ATOM 763 O O . ARG A 1 98 ? -10.254 -0.442 10.134 1.00 96.19 98 ARG A O 1
ATOM 770 N N . GLN A 1 99 ? -11.976 0.948 10.514 1.00 96.50 99 GLN A N 1
ATOM 771 C CA . GLN A 1 99 ? -12.836 0.414 9.454 1.00 96.50 99 GLN A CA 1
ATOM 772 C C . GLN A 1 99 ? -12.184 0.506 8.063 1.00 96.50 99 GLN A C 1
ATOM 774 O O . GLN A 1 99 ? -12.185 -0.468 7.318 1.00 96.50 99 GLN A O 1
ATOM 779 N N . GLN A 1 100 ? -11.587 1.651 7.713 1.00 97.12 100 GLN A N 1
ATOM 780 C CA . GLN A 1 100 ? -10.904 1.824 6.422 1.00 97.12 100 GLN A CA 1
ATOM 781 C C . GLN A 1 100 ? -9.668 0.924 6.298 1.00 97.12 100 GLN A C 1
ATOM 783 O O . GLN A 1 100 ? -9.361 0.431 5.216 1.00 97.12 100 GLN A O 1
ATOM 788 N N . ALA A 1 101 ? -8.944 0.714 7.397 1.00 97.56 101 ALA A N 1
ATOM 789 C CA . ALA A 1 101 ? -7.786 -0.167 7.437 1.00 97.56 101 ALA A CA 1
ATOM 790 C C . ALA A 1 101 ? -8.175 -1.649 7.294 1.00 97.56 101 ALA A C 1
ATOM 792 O O . ALA A 1 101 ? -7.498 -2.386 6.577 1.00 97.56 101 ALA A O 1
ATOM 793 N N . GLU A 1 102 ? -9.267 -2.083 7.927 1.00 97.69 102 GLU A N 1
ATOM 794 C CA . GLU A 1 102 ? -9.829 -3.430 7.758 1.00 97.69 102 GLU A CA 1
ATOM 795 C C . GLU A 1 102 ? -10.329 -3.651 6.328 1.00 97.69 102 GLU A C 1
ATOM 797 O O . GLU A 1 102 ? -10.023 -4.677 5.720 1.00 97.69 102 GLU A O 1
ATOM 802 N N . GLU A 1 103 ? -11.012 -2.660 5.752 1.00 97.81 103 GLU A N 1
ATOM 803 C CA . GLU A 1 103 ? -11.440 -2.692 4.353 1.00 97.81 103 GLU A CA 1
ATOM 804 C C . GLU A 1 103 ? -10.240 -2.794 3.400 1.00 97.81 103 GLU A C 1
ATOM 806 O O . GLU A 1 103 ? -10.225 -3.637 2.501 1.00 97.81 103 GLU A O 1
ATOM 811 N N . LEU A 1 104 ? -9.196 -1.984 3.617 1.00 97.69 104 LEU A N 1
ATOM 812 C CA . LEU A 1 104 ? -7.960 -2.054 2.838 1.00 97.69 104 LEU A CA 1
ATOM 813 C C . LEU A 1 104 ? -7.318 -3.440 2.950 1.00 97.69 104 LEU A C 1
ATOM 815 O O . LEU A 1 104 ? -6.914 -4.006 1.934 1.00 97.69 104 LEU A O 1
ATOM 819 N N . LYS A 1 105 ? -7.249 -4.011 4.159 1.00 97.50 105 LYS A N 1
ATOM 820 C CA . LYS A 1 105 ? -6.719 -5.362 4.362 1.00 97.50 105 LYS A CA 1
ATOM 821 C C . LYS A 1 105 ? -7.527 -6.392 3.574 1.00 97.50 105 LYS A C 1
ATOM 823 O O . LYS A 1 105 ? -6.926 -7.163 2.836 1.00 97.50 105 LYS A O 1
ATOM 828 N N . ALA A 1 106 ? -8.855 -6.375 3.677 1.00 98.00 106 ALA A N 1
ATOM 829 C CA . ALA A 1 106 ? -9.721 -7.319 2.972 1.00 98.00 106 ALA A CA 1
ATOM 830 C C . ALA A 1 106 ? -9.544 -7.236 1.445 1.00 98.00 106 ALA A C 1
ATOM 832 O O . ALA A 1 106 ? -9.442 -8.260 0.770 1.00 98.00 106 ALA A O 1
ATOM 833 N N . ARG A 1 107 ? -9.430 -6.020 0.896 1.00 97.62 107 ARG A N 1
ATOM 834 C CA . ARG A 1 107 ? -9.171 -5.812 -0.537 1.00 97.62 107 ARG A CA 1
ATOM 835 C C . ARG A 1 107 ? -7.812 -6.352 -0.963 1.00 97.62 107 ARG A C 1
ATOM 837 O O . ARG A 1 107 ? -7.710 -6.980 -2.011 1.00 97.62 107 ARG A O 1
ATOM 844 N N . LEU A 1 108 ? -6.773 -6.131 -0.159 1.00 97.81 108 LEU A N 1
ATOM 845 C CA . LEU A 1 108 ? -5.441 -6.671 -0.431 1.00 97.81 108 LEU A CA 1
ATOM 846 C C . LEU A 1 108 ? -5.407 -8.197 -0.305 1.00 97.81 108 LEU A C 1
ATOM 848 O O . LEU A 1 108 ? -4.751 -8.845 -1.116 1.00 97.81 108 LEU A O 1
ATOM 852 N N . ASP A 1 109 ? -6.128 -8.761 0.666 1.00 96.94 109 ASP A N 1
ATOM 853 C CA . ASP A 1 109 ? -6.222 -10.208 0.858 1.00 96.94 109 ASP A CA 1
ATOM 854 C C . ASP A 1 109 ? -6.856 -10.912 -0.348 1.00 96.94 109 ASP A C 1
ATOM 856 O O . ASP A 1 109 ? -6.449 -12.026 -0.670 1.00 96.94 109 ASP A O 1
ATOM 860 N N . ALA A 1 110 ? -7.792 -10.257 -1.039 1.00 96.62 110 ALA A N 1
ATOM 861 C CA . ALA A 1 110 ? -8.331 -10.740 -2.307 1.00 96.62 110 ALA A CA 1
ATOM 862 C C . ALA A 1 110 ? -7.376 -10.474 -3.487 1.00 96.62 110 ALA A C 1
ATOM 864 O O . ALA A 1 110 ? -7.113 -11.360 -4.292 1.00 96.62 110 ALA A O 1
ATOM 865 N N . LEU A 1 111 ? -6.822 -9.262 -3.582 1.00 96.75 111 LEU A N 1
ATOM 866 C CA . LEU A 1 111 ? -6.074 -8.811 -4.756 1.00 96.75 111 LEU A CA 1
ATOM 867 C C . LEU A 1 111 ? -4.678 -9.443 -4.891 1.00 96.75 111 LEU A C 1
ATOM 869 O O . LEU A 1 111 ? -4.243 -9.777 -5.993 1.00 96.75 111 LEU A O 1
ATOM 873 N N . VAL A 1 112 ? -3.918 -9.531 -3.798 1.00 97.25 112 VAL A N 1
ATOM 874 C CA . VAL A 1 112 ? -2.495 -9.906 -3.854 1.00 97.25 112 VAL A CA 1
ATOM 875 C C . VAL A 1 112 ? -2.283 -11.359 -4.294 1.00 97.25 112 VAL A C 1
ATOM 877 O O . VAL A 1 112 ? -1.397 -11.567 -5.127 1.00 97.25 112 VAL A O 1
ATOM 880 N N . PRO A 1 113 ? -3.050 -12.357 -3.810 1.00 96.31 113 PRO A N 1
ATOM 881 C CA . PRO A 1 113 ? -2.925 -13.735 -4.287 1.00 96.31 113 PRO A CA 1
ATOM 882 C C . PRO A 1 113 ? -3.166 -13.883 -5.794 1.00 96.31 113 PRO A C 1
ATOM 884 O O . PRO A 1 113 ? -2.443 -14.639 -6.443 1.00 96.31 113 PRO A O 1
ATOM 887 N N . ASP A 1 114 ? -4.112 -13.123 -6.350 1.00 96.69 114 ASP A N 1
ATOM 888 C CA . ASP A 1 114 ? -4.431 -13.147 -7.781 1.00 96.69 114 ASP A CA 1
ATOM 889 C C . ASP A 1 114 ? -3.315 -12.514 -8.621 1.00 96.69 114 ASP A C 1
ATOM 891 O O . ASP A 1 114 ? -2.890 -13.068 -9.637 1.00 96.69 114 ASP A O 1
ATOM 895 N N . LEU A 1 115 ? -2.786 -11.367 -8.180 1.00 96.50 115 LEU A N 1
ATOM 896 C CA . LEU A 1 115 ? -1.695 -10.678 -8.875 1.00 96.50 115 LEU A CA 1
ATOM 897 C C . LEU A 1 115 ? -0.349 -11.402 -8.750 1.00 96.50 115 LEU A C 1
ATOM 899 O O . LEU A 1 115 ? 0.498 -11.308 -9.642 1.00 96.50 115 LEU A O 1
ATOM 903 N N . PHE A 1 116 ? -0.122 -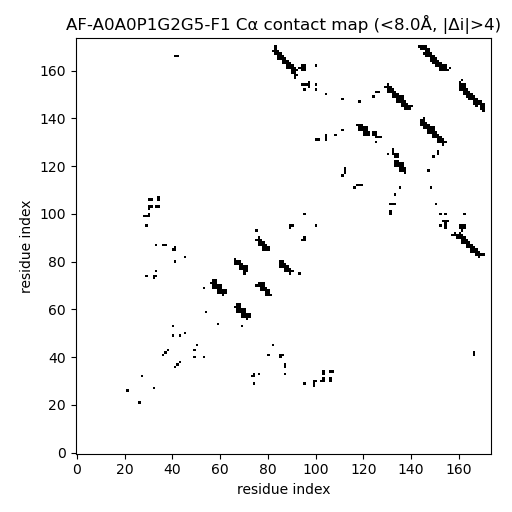12.090 -7.631 1.00 96.25 116 PHE A N 1
ATOM 904 C CA . PHE A 1 116 ? 1.154 -12.718 -7.305 1.00 96.25 116 PHE A CA 1
ATOM 905 C C . PHE A 1 116 ? 0.978 -14.135 -6.735 1.00 96.25 116 PHE A C 1
ATOM 907 O O . PHE A 1 116 ? 1.299 -14.370 -5.565 1.00 96.25 116 PHE A O 1
ATOM 914 N N . PRO A 1 117 ? 0.597 -15.129 -7.560 1.00 95.44 117 PRO A N 1
ATOM 915 C CA . PRO A 1 117 ? 0.292 -16.485 -7.085 1.00 95.44 117 PRO A CA 1
ATOM 916 C C . PRO A 1 117 ? 1.458 -17.207 -6.390 1.00 95.44 117 PRO A C 1
ATOM 918 O O . PRO A 1 117 ? 1.255 -18.169 -5.645 1.00 95.44 117 PRO A O 1
ATOM 921 N N . SER A 1 118 ? 2.697 -16.764 -6.644 1.00 93.31 118 SER A N 1
ATOM 922 C CA . SER A 1 118 ? 3.906 -17.314 -6.023 1.00 93.31 118 SER A CA 1
ATOM 923 C C . SER A 1 118 ? 4.165 -16.791 -4.609 1.00 93.31 118 SER A C 1
ATOM 925 O O . SER A 1 118 ? 4.931 -17.412 -3.873 1.00 93.31 118 SER A O 1
ATOM 927 N N . LEU A 1 119 ? 3.593 -15.643 -4.228 1.00 95.31 119 LEU A N 1
ATOM 928 C CA . LEU A 1 119 ? 3.762 -15.105 -2.883 1.00 95.31 119 LEU A CA 1
ATOM 929 C C . LEU A 1 119 ? 2.862 -15.865 -1.905 1.00 95.31 119 LEU A C 1
ATOM 931 O O . LEU A 1 119 ? 1.727 -16.228 -2.212 1.00 95.31 119 LEU A O 1
ATOM 935 N N . ARG A 1 120 ? 3.378 -16.112 -0.701 1.00 93.94 120 ARG A N 1
ATOM 936 C CA . ARG A 1 120 ? 2.641 -16.769 0.382 1.00 93.94 120 ARG A CA 1
ATOM 937 C C . ARG A 1 120 ? 2.519 -15.821 1.558 1.00 93.94 120 ARG A C 1
ATOM 939 O O . ARG A 1 120 ? 3.382 -14.964 1.744 1.00 93.94 120 ARG A O 1
ATOM 946 N N . PHE A 1 121 ? 1.450 -15.987 2.331 1.00 93.81 121 PHE A N 1
ATOM 947 C CA . PHE A 1 121 ? 1.275 -15.244 3.571 1.00 93.81 121 PHE A CA 1
ATOM 948 C C . PHE A 1 121 ? 2.492 -15.453 4.483 1.00 93.81 121 PHE A C 1
ATOM 950 O O . PHE A 1 121 ? 2.906 -16.592 4.709 1.00 93.81 121 PHE A O 1
ATOM 957 N N . ASP A 1 122 ? 3.065 -14.359 4.981 1.00 92.69 122 ASP A N 1
ATOM 958 C CA . ASP A 1 122 ? 4.220 -14.382 5.874 1.00 92.69 122 ASP A CA 1
ATOM 959 C C . ASP A 1 122 ? 3.830 -13.901 7.281 1.00 92.69 122 ASP A C 1
ATOM 961 O O . ASP A 1 122 ? 3.829 -12.692 7.542 1.00 92.69 122 ASP A O 1
ATOM 965 N N . PRO A 1 123 ? 3.559 -14.826 8.222 1.00 89.44 123 PRO A N 1
ATOM 966 C CA . PRO A 1 123 ? 3.172 -14.470 9.585 1.00 89.44 123 PRO A CA 1
ATOM 967 C C . PRO A 1 123 ? 4.296 -13.781 10.366 1.00 89.44 123 PRO A C 1
ATOM 969 O O . PRO A 1 123 ? 4.038 -13.190 11.407 1.00 89.44 123 PRO A O 1
ATOM 972 N N . LYS A 1 124 ? 5.549 -13.837 9.894 1.00 87.38 124 LYS A N 1
ATOM 973 C CA . LYS A 1 124 ? 6.681 -13.173 10.554 1.00 87.38 124 LYS A CA 1
ATOM 974 C C . LYS A 1 124 ? 6.776 -11.689 10.196 1.00 87.38 124 LYS A C 1
ATOM 976 O O . LYS A 1 124 ? 7.628 -10.988 10.732 1.00 87.38 124 LYS A O 1
ATOM 981 N N . SER A 1 125 ? 5.950 -11.213 9.263 1.00 86.81 125 SER A N 1
ATOM 982 C CA . SER A 1 125 ? 5.884 -9.812 8.833 1.00 86.81 125 SER A CA 1
ATOM 983 C C . SER A 1 125 ? 4.591 -9.162 9.289 1.00 86.81 125 SER A C 1
ATOM 985 O O . SER A 1 125 ? 3.785 -8.734 8.472 1.00 86.81 125 SER A O 1
ATOM 987 N N . TH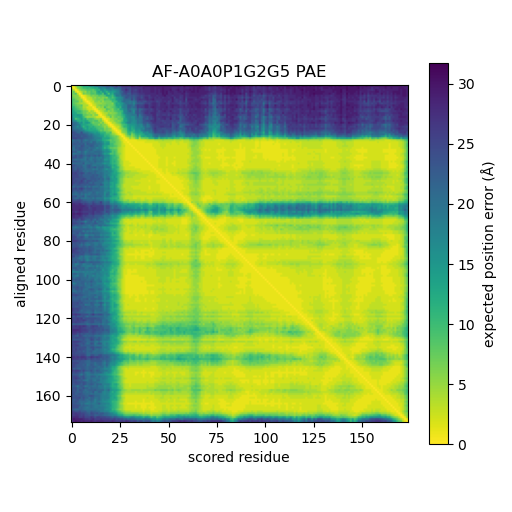R A 1 126 ? 4.402 -9.094 10.602 1.00 85.44 126 THR A N 1
ATOM 988 C CA . THR A 1 126 ? 3.277 -8.415 11.255 1.00 85.44 126 THR A CA 1
ATOM 989 C C . THR A 1 126 ? 3.812 -7.532 12.378 1.00 85.44 126 THR A C 1
ATOM 991 O O . THR A 1 126 ? 4.780 -7.923 13.029 1.00 85.44 126 THR A O 1
ATOM 994 N N . LEU A 1 127 ? 3.205 -6.366 12.623 1.00 83.44 127 LEU A N 1
ATOM 995 C CA . LEU A 1 127 ? 3.684 -5.434 13.658 1.00 83.44 127 LEU A CA 1
ATOM 996 C C . LEU A 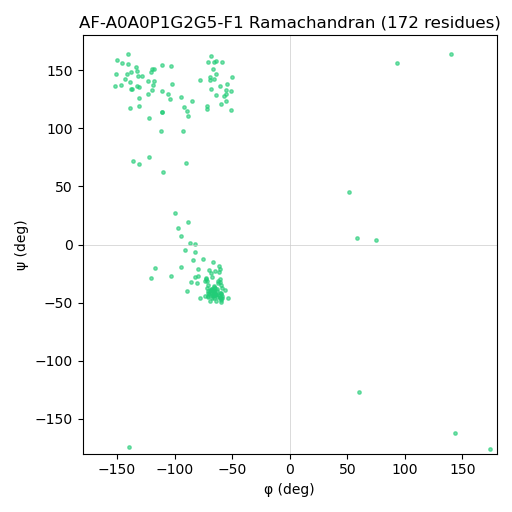1 127 ? 3.185 -5.738 15.079 1.00 83.44 127 LEU A C 1
ATOM 998 O O . LEU A 1 127 ? 3.747 -5.198 16.021 1.00 83.44 127 LEU A O 1
ATOM 1002 N N . GLY A 1 128 ? 2.188 -6.608 15.238 1.00 83.50 128 GLY A N 1
ATOM 1003 C CA . GLY A 1 128 ? 1.595 -6.936 16.537 1.00 83.50 128 GLY A CA 1
ATOM 1004 C C . GLY A 1 128 ? 0.073 -7.090 16.452 1.00 83.50 128 GLY A C 1
ATOM 1005 O O . GLY A 1 128 ? -0.521 -6.674 15.449 1.00 83.50 128 GLY A O 1
ATOM 1006 N N . PRO A 1 129 ? -0.569 -7.706 17.461 1.00 85.12 129 PRO A N 1
ATOM 1007 C CA . PRO A 1 129 ? -2.013 -7.967 17.475 1.00 85.12 129 PRO A CA 1
ATOM 1008 C C . PRO A 1 129 ? -2.881 -6.699 17.506 1.00 85.12 129 PRO A C 1
ATOM 1010 O O . PRO A 1 129 ? -4.036 -6.730 17.094 1.00 85.12 129 PRO A O 1
ATOM 1013 N N . GLU A 1 130 ? -2.341 -5.576 17.970 1.00 88.56 130 GLU A N 1
ATOM 1014 C CA . GLU A 1 130 ? -3.009 -4.273 18.014 1.00 88.56 130 GLU A CA 1
ATOM 1015 C C . GLU A 1 130 ? -3.102 -3.589 16.640 1.00 88.56 130 GLU A C 1
ATOM 1017 O O . GLU A 1 130 ? -3.847 -2.620 16.468 1.00 88.56 130 GLU A O 1
ATOM 1022 N N . THR A 1 131 ? -2.363 -4.102 15.654 1.00 93.94 131 THR A N 1
ATOM 1023 C CA . THR A 1 131 ? -2.293 -3.562 14.294 1.00 93.94 131 THR A CA 1
ATOM 1024 C C . THR A 1 131 ? -3.112 -4.389 13.313 1.00 93.94 131 THR A C 1
ATOM 1026 O O . THR A 1 131 ? -3.285 -5.598 13.458 1.00 93.94 131 THR A O 1
ATOM 1029 N N . ILE A 1 132 ? -3.560 -3.746 12.241 1.00 96.69 132 ILE A N 1
ATOM 1030 C CA . ILE A 1 132 ? -4.159 -4.434 11.099 1.00 96.69 132 ILE A CA 1
ATOM 1031 C C . ILE A 1 132 ? -3.025 -4.683 10.109 1.00 96.69 132 ILE A C 1
ATOM 1033 O O . ILE A 1 132 ? -2.605 -3.783 9.378 1.00 96.69 132 ILE A O 1
ATOM 1037 N N . SER A 1 133 ? -2.482 -5.897 10.154 1.00 94.44 133 SER A N 1
ATOM 1038 C CA . SER A 1 133 ? -1.294 -6.303 9.401 1.00 94.44 133 SER A CA 1
ATOM 1039 C C . SER A 1 133 ? -1.605 -7.432 8.422 1.00 94.44 133 SER A C 1
ATOM 1041 O O . SER A 1 133 ? -2.333 -8.368 8.747 1.00 94.44 133 SER A O 1
ATOM 1043 N N . THR A 1 134 ? -1.011 -7.380 7.234 1.00 95.31 134 THR A N 1
ATOM 1044 C CA . THR A 1 134 ? -0.973 -8.503 6.290 1.00 95.31 134 THR A CA 1
ATOM 1045 C C . THR A 1 134 ? 0.290 -8.423 5.437 1.00 95.31 134 THR A C 1
ATOM 1047 O O . THR A 1 134 ? 0.787 -7.333 5.146 1.00 95.31 134 THR A O 1
ATOM 1050 N N . ALA A 1 135 ? 0.846 -9.567 5.055 1.00 96.12 135 ALA A N 1
ATOM 1051 C CA . ALA A 1 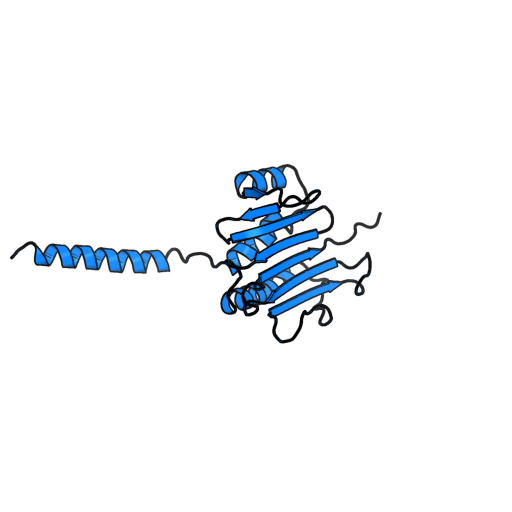135 ? 2.051 -9.618 4.243 1.00 96.12 135 ALA A CA 1
ATOM 1052 C C . ALA A 1 135 ? 2.097 -10.892 3.404 1.00 96.12 135 ALA A C 1
ATOM 1054 O O . ALA A 1 135 ? 1.859 -11.986 3.910 1.00 96.12 135 ALA A O 1
ATOM 1055 N N . TRP A 1 136 ? 2.480 -10.743 2.139 1.00 97.19 136 TRP A N 1
ATOM 1056 C CA . TRP A 1 136 ? 2.764 -11.822 1.204 1.00 97.19 136 TRP A CA 1
ATOM 1057 C C . TRP A 1 136 ? 4.186 -11.666 0.710 1.00 97.19 136 TRP A C 1
ATOM 1059 O O . TRP A 1 136 ? 4.492 -10.737 -0.037 1.00 97.19 136 TRP A O 1
ATOM 1069 N N . MET A 1 137 ? 5.068 -12.554 1.152 1.00 96.38 137 MET A N 1
ATOM 1070 C CA . MET A 1 137 ? 6.504 -12.396 0.957 1.00 96.38 137 MET A CA 1
ATOM 1071 C C . MET A 1 137 ? 7.129 -13.697 0.466 1.00 96.38 137 MET A C 1
ATOM 1073 O O . MET A 1 137 ? 6.661 -14.796 0.757 1.00 96.38 137 MET A O 1
ATOM 1077 N N . GLN A 1 138 ? 8.230 -13.559 -0.261 1.00 95.12 138 GLN A N 1
ATOM 1078 C CA . GLN A 1 138 ? 9.133 -14.649 -0.603 1.00 95.12 138 GLN A CA 1
ATOM 1079 C C . GLN A 1 138 ? 10.560 -14.235 -0.231 1.00 95.12 138 GLN A C 1
ATOM 1081 O O . GLN A 1 138 ? 10.919 -13.064 -0.349 1.00 95.12 138 GLN A O 1
ATOM 1086 N N . GLY A 1 139 ? 11.366 -15.199 0.218 1.00 91.69 139 GLY A N 1
ATOM 1087 C CA . GLY A 1 139 ? 12.715 -14.970 0.742 1.00 91.69 139 GLY A CA 1
ATOM 1088 C C . GLY A 1 139 ? 12.743 -14.783 2.264 1.00 91.69 139 GLY A C 1
ATOM 1089 O O . GLY A 1 139 ? 11.744 -14.425 2.891 1.00 91.69 139 GLY A O 1
ATOM 1090 N N . GLY A 1 140 ? 13.897 -15.049 2.881 1.00 88.19 140 GLY A N 1
ATOM 1091 C CA . GLY A 1 140 ? 14.075 -14.940 4.334 1.00 88.19 140 GLY A CA 1
ATOM 1092 C C . GLY A 1 140 ? 13.953 -13.501 4.844 1.00 88.19 140 GLY A C 1
ATOM 1093 O O . GLY A 1 140 ? 14.151 -12.551 4.087 1.00 88.19 140 GLY A O 1
ATOM 1094 N N . LEU A 1 141 ? 13.629 -13.319 6.128 1.00 84.69 141 LEU A N 1
ATOM 1095 C CA . LEU A 1 141 ? 13.699 -12.000 6.772 1.00 84.69 141 LEU A CA 1
ATOM 1096 C C . LEU A 1 141 ? 15.108 -11.415 6.596 1.00 84.69 141 LEU A C 1
ATOM 1098 O O . LEU A 1 141 ? 16.091 -12.141 6.699 1.00 84.69 141 LEU A O 1
ATOM 1102 N N . ALA A 1 142 ? 15.191 -10.116 6.297 1.00 83.25 142 ALA A N 1
ATOM 1103 C CA . ALA A 1 142 ? 16.438 -9.393 6.012 1.00 83.25 142 ALA A CA 1
ATOM 1104 C C . ALA A 1 142 ? 17.286 -9.915 4.826 1.00 83.25 142 ALA A C 1
ATOM 1106 O O . ALA A 1 142 ? 18.366 -9.385 4.578 1.00 83.25 142 ALA A O 1
ATOM 1107 N N . SER A 1 143 ? 16.807 -10.899 4.057 1.00 88.94 143 SER A N 1
ATOM 1108 C CA . SER A 1 143 ? 17.501 -11.366 2.853 1.00 88.94 143 SER A CA 1
ATOM 1109 C C . SER A 1 143 ? 17.468 -10.298 1.746 1.00 88.94 143 SER A C 1
ATOM 1111 O O . SER A 1 143 ? 16.426 -9.657 1.562 1.00 88.94 143 SER A O 1
ATOM 1113 N N . PRO A 1 144 ? 18.555 -10.121 0.966 1.00 86.81 144 PRO A N 1
ATOM 1114 C CA . PRO A 1 144 ? 18.541 -9.259 -0.218 1.00 86.81 144 PRO A CA 1
ATOM 1115 C C . PRO A 1 144 ? 17.544 -9.737 -1.281 1.00 86.81 144 PRO A C 1
ATOM 1117 O O . PRO A 1 144 ? 17.045 -8.916 -2.049 1.00 86.81 144 PRO A O 1
ATOM 1120 N N . ASP A 1 145 ? 17.198 -11.028 -1.270 1.00 90.88 145 ASP A N 1
ATOM 1121 C CA . ASP A 1 145 ? 16.254 -11.622 -2.213 1.00 90.88 145 ASP A CA 1
ATOM 1122 C C . ASP A 1 145 ? 14.795 -11.513 -1.759 1.00 90.88 145 ASP A C 1
ATOM 1124 O O . ASP A 1 145 ? 13.878 -11.993 -2.430 1.00 90.88 145 ASP A O 1
ATOM 1128 N N . ARG A 1 146 ? 14.563 -10.881 -0.602 1.00 93.50 146 ARG A N 1
ATOM 1129 C CA . ARG A 1 146 ? 13.235 -10.740 -0.022 1.00 93.50 146 ARG A CA 1
ATOM 1130 C C . ARG A 1 146 ? 12.399 -9.747 -0.818 1.00 93.50 146 ARG A C 1
ATOM 1132 O O . ARG A 1 146 ? 12.703 -8.555 -0.867 1.00 93.50 146 ARG A O 1
ATOM 1139 N N . TRP A 1 147 ? 11.287 -10.220 -1.362 1.00 96.06 147 TRP A N 1
ATOM 1140 C CA . TRP A 1 147 ? 10.355 -9.402 -2.132 1.00 96.06 147 TRP A CA 1
ATOM 1141 C C . TRP A 1 147 ? 8.907 -9.776 -1.826 1.00 96.06 147 TRP A C 1
ATOM 1143 O O . TRP A 1 147 ? 8.638 -10.829 -1.246 1.00 96.06 147 TRP A O 1
ATOM 1153 N N . GLY A 1 148 ? 7.978 -8.897 -2.196 1.00 96.94 148 GLY A N 1
ATOM 1154 C CA . GLY A 1 148 ? 6.554 -9.122 -1.985 1.00 96.94 148 GLY A CA 1
ATOM 1155 C C . GLY A 1 148 ? 5.784 -7.861 -1.621 1.00 96.94 148 GLY A C 1
ATOM 1156 O O . GLY A 1 148 ? 6.247 -6.739 -1.848 1.00 96.94 148 GLY A O 1
ATOM 1157 N N . VAL A 1 149 ? 4.594 -8.059 -1.064 1.00 97.81 149 VAL A N 1
ATOM 1158 C CA . VAL A 1 149 ? 3.662 -7.001 -0.671 1.00 97.81 149 VAL A CA 1
ATOM 1159 C C . VAL A 1 149 ? 3.413 -7.096 0.823 1.00 97.81 149 VAL A C 1
ATOM 1161 O O . VAL A 1 149 ? 3.136 -8.174 1.335 1.00 97.81 149 VAL A O 1
ATOM 1164 N N . TYR A 1 150 ? 3.474 -5.977 1.531 1.00 97.00 150 TYR A N 1
ATOM 1165 C CA . TYR A 1 150 ? 3.075 -5.925 2.933 1.00 97.00 150 TYR A CA 1
ATOM 1166 C C . TYR A 1 150 ? 2.275 -4.664 3.218 1.00 97.00 150 TYR A C 1
ATOM 1168 O O . TYR A 1 150 ? 2.507 -3.615 2.609 1.00 97.00 150 TYR A O 1
ATOM 1176 N N . ALA A 1 151 ? 1.344 -4.775 4.157 1.00 97.81 151 ALA A N 1
ATOM 1177 C CA . ALA A 1 151 ? 0.525 -3.682 4.628 1.00 97.81 151 ALA A CA 1
ATOM 1178 C C . ALA A 1 151 ? 0.400 -3.710 6.150 1.00 97.81 151 ALA A C 1
ATOM 1180 O O . ALA A 1 151 ? 0.118 -4.749 6.744 1.00 97.81 151 ALA A O 1
ATOM 1181 N N . PHE A 1 152 ? 0.579 -2.544 6.762 1.00 96.75 152 PHE A N 1
ATOM 1182 C CA . PHE A 1 152 ? 0.390 -2.321 8.188 1.00 96.75 152 PHE A CA 1
ATOM 1183 C C . PHE A 1 152 ? -0.474 -1.089 8.389 1.00 96.75 152 PHE A C 1
ATOM 1185 O O . PHE A 1 152 ? -0.228 -0.064 7.756 1.00 96.75 152 PHE A O 1
ATOM 1192 N N . SER A 1 153 ? -1.441 -1.169 9.293 1.00 97.75 153 SER A N 1
ATOM 1193 C CA . SER A 1 153 ? -2.196 -0.011 9.761 1.00 97.75 153 SER A CA 1
ATOM 1194 C C . SER A 1 153 ? -2.287 -0.027 11.279 1.00 97.75 153 SER A C 1
ATOM 1196 O O . SER A 1 153 ? -2.549 -1.063 11.889 1.00 97.75 153 SER A O 1
ATOM 1198 N N . TYR A 1 154 ? -2.081 1.138 11.872 1.00 97.00 154 TYR A N 1
ATOM 1199 C CA . TYR A 1 154 ? -2.089 1.376 13.313 1.00 97.00 154 TYR A CA 1
ATOM 1200 C C . TYR A 1 154 ? -2.981 2.601 13.585 1.00 97.00 154 TYR A C 1
ATOM 1202 O O . TYR A 1 154 ? -2.487 3.682 13.897 1.00 97.00 154 TYR A O 1
ATOM 1210 N N . PRO A 1 155 ? -4.307 2.468 13.380 1.00 95.81 155 PRO A N 1
ATOM 1211 C CA . PRO A 1 155 ? -5.247 3.593 13.398 1.00 95.81 155 PRO A CA 1
ATOM 1212 C C . PRO A 1 155 ? -5.408 4.229 14.788 1.00 95.81 155 PRO A C 1
ATOM 1214 O O . PRO A 1 155 ? -5.677 5.420 14.887 1.00 95.81 155 PRO A O 1
ATOM 1217 N N . ASP A 1 156 ? -5.200 3.457 15.857 1.00 94.56 156 ASP A N 1
ATOM 1218 C CA . ASP A 1 156 ? -5.523 3.868 17.231 1.00 94.56 156 ASP A CA 1
ATOM 1219 C C . ASP A 1 156 ? -4.314 4.427 18.003 1.00 94.56 156 ASP A C 1
ATOM 1221 O O . ASP A 1 156 ? -4.348 4.562 19.222 1.00 94.56 156 ASP A O 1
ATOM 1225 N N . TRP A 1 157 ? -3.220 4.754 17.310 1.00 95.31 157 TRP A N 1
ATOM 1226 C CA . TRP A 1 157 ? -1.974 5.239 17.927 1.00 95.31 157 TRP A CA 1
ATOM 1227 C C . TRP A 1 157 ? -1.926 6.771 18.107 1.00 95.31 157 TRP A C 1
ATOM 1229 O O . TRP A 1 157 ? -0.850 7.353 18.260 1.00 95.31 157 TRP A O 1
ATOM 1239 N N . GLY A 1 158 ? -3.083 7.443 18.087 1.00 94.12 158 GLY A N 1
ATOM 1240 C CA . GLY A 1 158 ? -3.201 8.894 18.280 1.00 94.12 158 GLY A CA 1
ATOM 1241 C C . GLY A 1 158 ? -2.422 9.692 17.229 1.00 94.12 158 GLY A C 1
ATOM 1242 O O . GLY A 1 158 ? -2.558 9.449 16.034 1.00 94.12 158 GLY A O 1
ATOM 1243 N N . GLU A 1 159 ? -1.555 10.607 17.665 1.00 95.50 159 GLU A N 1
ATOM 1244 C CA . GLU A 1 159 ? -0.676 11.396 16.778 1.00 95.50 159 GLU A CA 1
ATOM 1245 C C . GLU A 1 159 ? 0.305 10.535 15.963 1.00 95.50 159 GLU A C 1
ATOM 1247 O O . GLU A 1 159 ? 0.824 10.968 14.936 1.00 95.50 159 GLU A O 1
ATOM 1252 N N . ASN A 1 160 ? 0.542 9.292 16.390 1.00 94.31 160 ASN A N 1
ATOM 1253 C CA . ASN A 1 160 ? 1.364 8.334 15.658 1.00 94.31 160 ASN A CA 1
ATOM 1254 C C . ASN A 1 160 ? 0.534 7.423 14.747 1.00 94.31 160 ASN A C 1
ATOM 1256 O O . ASN A 1 160 ? 1.085 6.471 14.202 1.00 94.31 160 ASN A O 1
ATOM 1260 N N . ALA A 1 161 ? -0.770 7.668 14.582 1.00 96.69 161 ALA A N 1
ATOM 1261 C CA . ALA A 1 161 ? -1.617 6.854 13.724 1.00 96.69 161 ALA A CA 1
ATOM 1262 C C . ALA A 1 161 ? -1.190 6.929 12.252 1.00 96.69 161 ALA A C 1
ATOM 1264 O O . ALA A 1 161 ? -0.736 7.963 11.747 1.00 96.69 161 ALA A O 1
ATOM 1265 N N . GLY A 1 162 ? -1.368 5.824 11.531 1.00 97.19 162 GLY A N 1
ATOM 1266 C CA . GLY A 1 162 ? -1.018 5.765 10.120 1.00 97.19 162 GLY A CA 1
ATOM 1267 C C . GLY A 1 162 ? -1.159 4.389 9.495 1.00 97.19 162 GLY A C 1
ATOM 1268 O O . GLY A 1 162 ? -1.614 3.422 10.110 1.00 97.19 162 GLY A O 1
ATOM 1269 N N . SER A 1 163 ? -0.758 4.321 8.232 1.00 97.50 163 SER A N 1
ATOM 1270 C CA . SER A 1 163 ? -0.687 3.079 7.476 1.00 97.50 163 SER A CA 1
ATOM 1271 C C . SER A 1 163 ? 0.473 3.092 6.493 1.00 97.50 163 SER A C 1
ATOM 1273 O O . SER A 1 163 ? 0.952 4.146 6.068 1.00 97.50 163 SER A O 1
ATOM 1275 N N . ILE A 1 164 ? 0.930 1.900 6.125 1.00 97.25 164 ILE A N 1
ATOM 1276 C CA . ILE A 1 164 ? 1.948 1.674 5.109 1.00 97.25 164 ILE A CA 1
ATOM 1277 C C . ILE A 1 164 ? 1.516 0.467 4.285 1.00 97.25 164 ILE A C 1
ATOM 1279 O O . ILE A 1 164 ? 1.477 -0.633 4.817 1.00 97.25 164 ILE A O 1
ATOM 1283 N N . LEU A 1 165 ? 1.281 0.654 2.989 1.00 98.25 165 LEU A N 1
ATOM 1284 C CA . LEU A 1 165 ? 1.218 -0.406 1.981 1.00 98.25 165 LEU A CA 1
ATOM 1285 C C . LEU A 1 165 ? 2.491 -0.332 1.145 1.00 98.25 165 LEU A C 1
ATOM 1287 O O . LEU A 1 165 ? 2.873 0.743 0.692 1.00 98.25 165 LEU A O 1
ATOM 1291 N N . SER A 1 166 ? 3.197 -1.439 0.955 1.00 97.31 166 SER A N 1
ATOM 1292 C CA . SER A 1 166 ? 4.448 -1.452 0.198 1.00 97.31 166 SER A CA 1
ATOM 1293 C C . SER A 1 166 ? 4.564 -2.656 -0.713 1.00 97.31 166 SER A C 1
ATOM 1295 O O . SER A 1 166 ? 4.275 -3.776 -0.312 1.00 97.31 166 SER A O 1
ATOM 1297 N N . PHE A 1 167 ? 5.086 -2.410 -1.912 1.00 97.44 167 PHE A N 1
ATOM 1298 C CA . PHE A 1 167 ? 5.559 -3.434 -2.832 1.00 97.44 167 PHE A CA 1
ATOM 1299 C C . PHE A 1 167 ? 7.080 -3.359 -2.942 1.00 97.44 167 PHE A C 1
ATOM 1301 O O . PHE A 1 167 ? 7.644 -2.378 -3.444 1.00 97.44 167 PHE A O 1
ATOM 1308 N N . VAL A 1 168 ? 7.740 -4.411 -2.466 1.00 95.69 168 VAL A N 1
ATOM 1309 C CA . VAL A 1 168 ? 9.168 -4.654 -2.662 1.00 95.69 168 VAL A CA 1
ATOM 1310 C C . VAL A 1 168 ? 9.320 -5.498 -3.920 1.00 95.69 168 VAL A C 1
ATOM 1312 O O . VAL A 1 168 ? 8.797 -6.609 -4.000 1.00 95.69 168 VAL A O 1
ATOM 1315 N N . ARG A 1 169 ? 10.011 -4.948 -4.917 1.00 93.56 169 ARG A N 1
ATOM 1316 C CA . ARG A 1 169 ? 10.186 -5.582 -6.226 1.00 93.56 169 ARG A CA 1
ATOM 1317 C C . ARG A 1 169 ? 11.078 -6.802 -6.104 1.00 93.56 169 ARG A C 1
ATOM 1319 O O . ARG A 1 169 ? 12.044 -6.788 -5.344 1.00 93.56 169 ARG A O 1
ATOM 1326 N N . ARG A 1 170 ? 10.763 -7.827 -6.898 1.00 91.31 170 ARG A N 1
ATOM 1327 C CA . ARG A 1 170 ? 11.635 -8.986 -7.058 1.00 91.31 170 ARG A CA 1
ATOM 1328 C C . ARG A 1 170 ? 13.024 -8.503 -7.499 1.00 91.31 170 ARG A C 1
ATOM 1330 O O . ARG A 1 170 ? 13.089 -7.676 -8.414 1.00 91.31 170 ARG A O 1
ATOM 1337 N N . PRO A 1 171 ? 14.111 -8.984 -6.877 1.00 82.94 171 PRO A N 1
ATOM 1338 C CA . PRO A 1 171 ? 15.442 -8.738 -7.396 1.00 82.94 171 PRO A CA 1
ATOM 1339 C C . PRO A 1 171 ? 15.508 -9.269 -8.825 1.00 82.94 171 PRO A C 1
ATOM 1341 O O . PRO A 1 171 ? 15.144 -10.413 -9.096 1.00 82.94 171 PRO A O 1
ATOM 1344 N N . THR A 1 172 ? 15.950 -8.433 -9.751 1.00 76.69 172 THR A N 1
ATOM 1345 C CA . THR A 1 172 ? 16.436 -8.922 -11.035 1.00 76.69 172 THR A CA 1
ATOM 1346 C C . THR A 1 172 ? 17.772 -9.589 -10.749 1.00 76.69 172 THR A C 1
ATOM 1348 O O . THR A 1 172 ? 18.682 -8.913 -10.265 1.00 76.69 172 THR A O 1
ATOM 1351 N N . SER A 1 173 ? 17.878 -10.898 -10.982 1.00 56.84 173 SER A N 1
ATOM 1352 C CA . SER A 1 173 ? 19.174 -11.576 -11.049 1.00 56.84 173 SER A CA 1
ATOM 1353 C C . SER A 1 173 ? 20.053 -10.786 -12.020 1.00 56.84 173 SER A C 1
ATOM 1355 O O . SER A 1 173 ? 19.662 -10.618 -13.177 1.00 56.84 173 SER A O 1
ATOM 1357 N N . GLN A 1 174 ? 21.138 -10.208 -11.501 1.00 42.19 174 GLN A N 1
ATOM 1358 C CA . GLN A 1 174 ? 22.189 -9.587 -12.308 1.00 42.19 174 GLN A CA 1
ATOM 1359 C C . GLN A 1 174 ? 22.998 -10.670 -13.006 1.00 42.19 174 GLN A C 1
ATOM 1361 O O . GLN A 1 174 ? 23.195 -11.732 -12.371 1.00 42.19 174 GLN A O 1
#

Nearest PDB structures (foldseek):
  3ose-assembly1_A  TM=4.322E-01  e=1.864E+00  Homo sapiens
  6d3g-assembly4_D  TM=5.247E-01  e=2.946E+00  Citrobacter freundii
  9d79-assembly4_D  TM=2.844E-01  e=4.397E+00  Acinetobacter baumannii
  6t1h-assembly1_A  TM=2.716E-01  e=3.704E+00  Acinetobacter baumannii
  4jf6-assembly1_A  TM=2.490E-01  e=4.153E+00  Acinetobacter baumannii

pLDDT: mean 86.06, std 15.26, range [42.19, 98.25]

Solvent-accessible surface area (backbone atoms only — not comparable to full-atom values): 9703 Å² total; per-residue (Å²): 134,71,67,68,62,52,53,54,54,53,52,50,51,49,54,52,49,52,57,50,47,51,68,76,52,63,76,79,47,62,33,54,48,51,51,49,51,39,60,70,64,47,66,54,75,94,46,74,65,56,53,50,53,45,64,76,72,30,48,79,41,82,85,48,90,98,46,59,34,30,33,37,79,89,60,50,30,42,39,36,62,59,98,56,38,22,38,43,30,28,41,48,96,51,31,46,50,6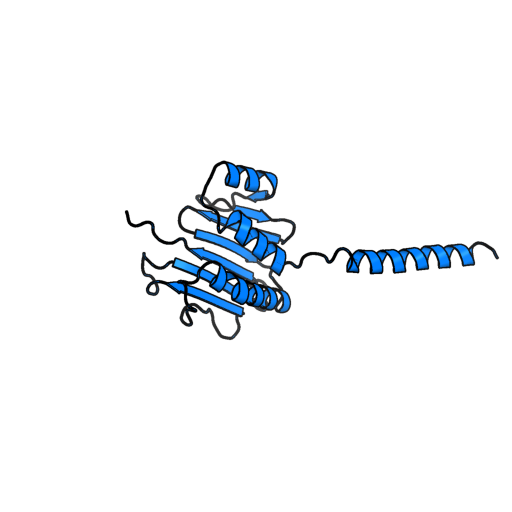2,68,44,41,51,51,33,49,55,52,46,67,61,48,47,50,73,78,36,73,86,44,40,80,35,86,88,54,55,92,50,91,88,36,56,54,46,29,28,42,40,66,56,88,94,38,88,65,40,20,36,40,39,35,42,27,34,46,87,53,61,84,70,8,18,33,41,40,34,42,35,48,70,67,75,86,127

Sequence (174 aa):
MKKRSLYVVVLGGLALGYTGASTLWPHQTRAEQIVELFQDYCLPPSSKHLEAKMKASLIRRDLFPKSTHWVDPASATILTRNARRCSIKTTAPSALTRQQAEELKARLDALVPDLFPSLRFDPKSTLGPETISTAWMQGGLASPDRWGVYAFSYPDWGENAGSILSFVRRPTSQ

Foldseek 3Di:
DPPVVVVCVVVVCVVVVVVVVCVVDVDQALLNVVVVCCVLQVPDADDPVSVVVQVVQWDWDCPDPPWIWTARPSSRWIWIDDNFKIKIKDAPPSADAPVSLVVNLVVCVVPFCVVPVPWDWDPVFAPDPQKSWTWTWDDDVVDPQIWGWIKIFNQPPVNGGMIMTMGGDGDDDD